Protein AF-A0A4Q1HGY8-F1 (afdb_monomer_lite)

Organism: NCBI:txid1750518

Structure (mmCIF, N/CA/C/O backbone):
data_AF-A0A4Q1HGY8-F1
#
_entry.id   AF-A0A4Q1HGY8-F1
#
loop_
_atom_site.group_PDB
_atom_site.id
_atom_site.type_symbol
_atom_site.label_atom_id
_atom_site.label_alt_id
_atom_site.label_comp_id
_atom_site.label_asym_id
_atom_site.label_entity_id
_atom_site.label_seq_id
_atom_site.pdbx_PDB_ins_code
_atom_site.Cartn_x
_atom_site.Cartn_y
_atom_site.Cartn_z
_atom_site.occupancy
_atom_site.B_iso_or_equiv
_atom_site.auth_seq_id
_atom_site.auth_comp_id
_atom_site.auth_asym_id
_atom_site.auth_atom_id
_atom_site.pdbx_PDB_model_num
ATOM 1 N N . MET A 1 1 ? -3.676 11.219 -15.640 1.00 50.31 1 MET A N 1
ATOM 2 C CA . MET A 1 1 ? -3.934 11.392 -14.196 1.00 50.31 1 MET A CA 1
ATOM 3 C C . MET A 1 1 ? -2.630 11.087 -13.490 1.00 50.31 1 MET A C 1
ATOM 5 O O . MET A 1 1 ? -2.044 10.062 -13.812 1.00 50.31 1 MET A O 1
ATOM 9 N N . ASP A 1 2 ? -2.130 11.975 -12.632 1.00 75.94 2 ASP A N 1
ATOM 10 C CA . ASP A 1 2 ? -0.921 11.672 -11.864 1.00 75.94 2 ASP A CA 1
ATOM 11 C C . ASP A 1 2 ? -1.268 10.625 -10.800 1.00 75.94 2 ASP A C 1
ATOM 13 O O . ASP A 1 2 ? -2.189 10.805 -9.999 1.00 75.94 2 ASP A O 1
ATOM 17 N N . PHE A 1 3 ? -0.554 9.503 -10.808 1.00 71.12 3 PHE A N 1
ATOM 18 C CA . PHE A 1 3 ? -0.780 8.438 -9.844 1.00 71.12 3 PHE A CA 1
ATOM 19 C C . PHE A 1 3 ? -0.491 8.897 -8.405 1.00 71.12 3 PHE A C 1
ATOM 21 O O . PHE A 1 3 ? -1.115 8.409 -7.462 1.00 71.12 3 PHE A O 1
ATOM 28 N N . ALA A 1 4 ? 0.380 9.894 -8.220 1.00 80.38 4 ALA A N 1
ATOM 29 C CA . ALA A 1 4 ? 0.604 10.503 -6.914 1.00 80.38 4 ALA A CA 1
ATOM 30 C C . ALA A 1 4 ? -0.668 11.154 -6.348 1.00 80.38 4 ALA A C 1
ATOM 32 O O . ALA A 1 4 ? -0.921 11.052 -5.147 1.00 80.38 4 ALA A O 1
ATOM 33 N N . GLU A 1 5 ? -1.510 11.771 -7.180 1.00 82.06 5 GLU A N 1
ATOM 34 C CA . GLU A 1 5 ? -2.773 12.378 -6.739 1.00 82.06 5 GLU A CA 1
ATOM 35 C C . GLU A 1 5 ? -3.770 11.313 -6.255 1.00 82.06 5 GLU A C 1
ATOM 37 O O . GLU A 1 5 ? -4.437 11.492 -5.231 1.00 82.06 5 GLU A O 1
ATOM 42 N N . VAL A 1 6 ? -3.808 10.158 -6.932 1.00 82.75 6 VAL A N 1
ATOM 43 C CA . VAL A 1 6 ? -4.588 8.992 -6.490 1.00 82.75 6 VAL A CA 1
ATOM 44 C C . VAL A 1 6 ? -4.117 8.542 -5.111 1.00 82.75 6 VAL A C 1
ATOM 46 O O . VAL A 1 6 ? -4.942 8.377 -4.214 1.00 82.75 6 VAL A O 1
ATOM 49 N N . VAL A 1 7 ? -2.804 8.397 -4.908 1.00 85.00 7 VAL A N 1
ATOM 50 C CA . VAL A 1 7 ? -2.239 7.978 -3.616 1.00 85.00 7 VAL A CA 1
ATOM 51 C C . VAL A 1 7 ? -2.565 8.979 -2.507 1.00 85.00 7 VAL A C 1
ATOM 53 O O . VAL A 1 7 ? -2.970 8.558 -1.425 1.00 85.00 7 VAL A O 1
ATOM 56 N N . HIS A 1 8 ? -2.479 10.287 -2.765 1.00 86.69 8 HIS A N 1
ATOM 57 C CA . HIS A 1 8 ? -2.882 11.307 -1.789 1.00 86.69 8 HIS A CA 1
ATOM 58 C C . HIS A 1 8 ? -4.376 11.231 -1.462 1.00 86.69 8 HIS A C 1
ATOM 60 O O . HIS A 1 8 ? -4.774 11.358 -0.303 1.00 86.69 8 HIS A O 1
ATOM 66 N N . SER A 1 9 ? -5.224 11.006 -2.468 1.00 84.69 9 SER A N 1
ATOM 67 C CA . SER A 1 9 ? -6.658 10.824 -2.250 1.00 84.69 9 SER A CA 1
ATOM 68 C C . SER A 1 9 ? -6.939 9.590 -1.395 1.00 84.69 9 SER A C 1
ATOM 70 O O . SER A 1 9 ? -7.700 9.672 -0.432 1.00 84.69 9 SER A O 1
ATOM 72 N N . VAL A 1 10 ? -6.263 8.474 -1.677 1.00 83.94 10 VAL A N 1
ATOM 73 C CA . VAL A 1 10 ? -6.351 7.253 -0.872 1.00 83.94 10 VAL A CA 1
ATOM 74 C C . VAL A 1 10 ? -5.876 7.514 0.556 1.00 83.94 10 VAL A C 1
ATOM 76 O O . VAL A 1 10 ? -6.586 7.151 1.485 1.00 83.94 10 VAL A O 1
ATOM 79 N N . ALA A 1 11 ? -4.740 8.186 0.754 1.00 86.25 11 ALA A N 1
ATOM 80 C CA . ALA A 1 11 ? -4.209 8.510 2.079 1.00 86.25 11 ALA A CA 1
ATOM 81 C C . ALA A 1 11 ? -5.184 9.335 2.932 1.00 86.25 11 ALA A C 1
ATOM 83 O O . ALA A 1 11 ? -5.304 9.080 4.127 1.00 86.25 11 ALA A O 1
ATOM 84 N N . ARG A 1 12 ? -5.929 10.271 2.327 1.00 86.62 12 ARG A N 1
ATOM 85 C CA . ARG A 1 12 ? -6.932 11.087 3.037 1.00 86.62 12 ARG A CA 1
ATOM 86 C C . ARG A 1 12 ? -8.138 10.297 3.546 1.00 86.62 12 ARG A C 1
ATOM 88 O O . ARG A 1 12 ? -8.719 10.690 4.549 1.00 86.62 12 ARG A O 1
ATOM 95 N N . HIS A 1 13 ? -8.509 9.216 2.864 1.00 84.50 13 HIS A N 1
ATOM 96 C CA . HIS A 1 13 ? -9.689 8.402 3.195 1.00 84.50 13 HIS A CA 1
ATOM 97 C C . HIS A 1 13 ? -9.310 7.036 3.787 1.00 84.50 13 HIS A C 1
ATOM 99 O O . HIS A 1 13 ? -10.172 6.198 4.063 1.00 84.50 13 HIS A O 1
ATOM 105 N N . ALA A 1 14 ? -8.009 6.776 3.940 1.00 82.06 14 ALA A N 1
ATOM 106 C CA . ALA A 1 14 ? -7.512 5.499 4.398 1.00 82.06 14 ALA A CA 1
ATOM 107 C C . ALA A 1 14 ? -7.783 5.328 5.901 1.00 82.06 14 ALA A C 1
ATOM 109 O O . ALA A 1 14 ? -7.376 6.166 6.707 1.00 82.06 14 ALA A O 1
ATOM 110 N N . PRO A 1 15 ? -8.409 4.219 6.307 1.00 81.25 15 PRO A N 1
ATOM 111 C CA . PRO A 1 15 ? -8.638 3.924 7.709 1.00 81.25 15 PRO A CA 1
ATOM 112 C C . PRO A 1 15 ? -7.326 3.610 8.437 1.00 81.25 15 PRO A C 1
ATOM 114 O O . PRO A 1 15 ? -6.316 3.208 7.846 1.00 81.25 15 PRO A O 1
ATOM 117 N N . ALA A 1 16 ? -7.350 3.753 9.762 1.00 84.31 16 ALA A N 1
ATOM 118 C CA . ALA A 1 16 ? -6.177 3.558 10.616 1.00 84.31 16 ALA A CA 1
ATOM 119 C C . ALA A 1 16 ? -5.587 2.136 10.543 1.00 84.31 16 ALA A C 1
ATOM 121 O O . ALA A 1 16 ? -4.417 1.933 10.845 1.00 84.31 16 ALA A O 1
ATOM 122 N N . ASP A 1 17 ? -6.369 1.140 10.127 1.00 82.12 17 ASP A N 1
ATOM 123 C CA . ASP A 1 17 ? -5.945 -0.255 10.015 1.00 82.12 17 ASP A CA 1
ATOM 124 C C . ASP A 1 17 ? -5.599 -0.675 8.577 1.00 82.12 17 ASP A C 1
ATOM 126 O O . ASP A 1 17 ? -5.441 -1.868 8.314 1.00 82.12 17 ASP A O 1
ATOM 130 N N . VAL A 1 18 ? -5.474 0.253 7.624 1.00 86.69 18 VAL A N 1
ATOM 131 C CA . VAL A 1 18 ? -5.283 -0.094 6.208 1.00 86.69 18 VAL A CA 1
ATOM 132 C C . VAL A 1 18 ? -4.023 -0.944 5.962 1.00 86.69 18 VAL A C 1
ATOM 134 O O . VAL A 1 18 ? -2.986 -0.795 6.608 1.00 86.69 18 VAL A O 1
ATOM 137 N N . ALA A 1 19 ? -4.112 -1.889 5.032 1.00 88.81 19 ALA A N 1
ATOM 138 C CA . ALA A 1 19 ? -2.969 -2.523 4.395 1.00 88.81 19 ALA A CA 1
ATOM 139 C C . ALA A 1 19 ? -2.999 -2.224 2.905 1.00 88.81 19 ALA A C 1
ATOM 141 O O . ALA A 1 19 ? -4.030 -2.409 2.260 1.00 88.81 19 ALA A O 1
ATOM 142 N N . ILE A 1 20 ? -1.857 -1.820 2.368 1.00 89.19 20 ILE A N 1
ATOM 143 C CA . ILE A 1 20 ? -1.669 -1.604 0.940 1.00 89.19 20 ILE A CA 1
ATOM 144 C C . ILE A 1 20 ? -0.746 -2.704 0.429 1.00 89.19 20 ILE A C 1
ATOM 146 O O . ILE A 1 20 ? 0.317 -2.942 0.992 1.00 89.19 20 ILE A O 1
ATOM 150 N N . CYS A 1 21 ? -1.181 -3.416 -0.602 1.00 88.75 21 CYS A N 1
ATOM 151 C CA . CYS A 1 21 ? -0.404 -4.420 -1.314 1.00 88.75 21 CYS A CA 1
ATOM 152 C C .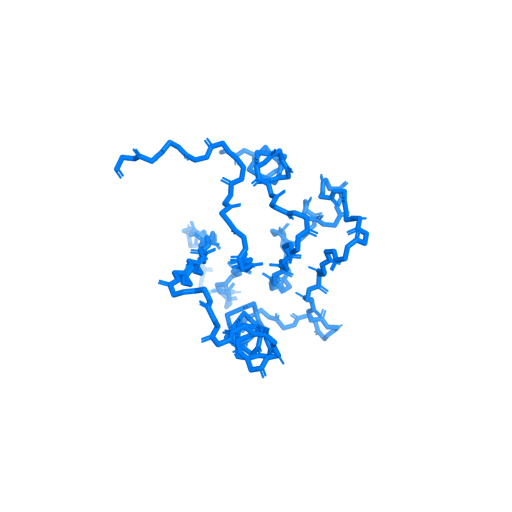 CYS A 1 21 ? -0.060 -3.853 -2.686 1.00 88.75 21 CYS A C 1
ATOM 154 O O . CYS A 1 21 ? -0.964 -3.443 -3.414 1.00 88.75 21 CYS A O 1
ATOM 156 N N . VAL A 1 22 ? 1.224 -3.812 -3.022 1.00 87.31 22 VAL A N 1
ATOM 157 C CA . VAL A 1 22 ? 1.715 -3.250 -4.283 1.00 87.31 22 VAL A CA 1
ATOM 158 C C . VAL A 1 22 ? 2.532 -4.287 -5.033 1.00 87.31 22 VAL A C 1
ATOM 160 O O . VAL A 1 22 ? 3.194 -5.126 -4.425 1.00 87.31 22 VAL A O 1
ATOM 163 N N . ASP A 1 23 ? 2.475 -4.221 -6.354 1.00 83.62 23 ASP A N 1
ATOM 164 C CA . ASP A 1 23 ? 3.410 -4.900 -7.243 1.00 83.62 23 ASP A CA 1
ATOM 165 C C . ASP A 1 23 ? 4.735 -4.148 -7.363 1.00 83.62 23 ASP A C 1
ATOM 167 O O . ASP A 1 23 ? 4.860 -3.007 -6.927 1.00 83.62 23 ASP A O 1
ATOM 171 N N . ALA A 1 24 ? 5.739 -4.776 -7.970 1.00 76.38 24 ALA A N 1
ATOM 172 C CA . ALA A 1 24 ? 6.903 -4.043 -8.442 1.00 76.38 24 ALA A CA 1
ATOM 173 C C . ALA A 1 24 ? 6.548 -3.190 -9.667 1.00 76.38 24 ALA A C 1
ATOM 175 O O . ALA A 1 24 ? 5.721 -3.586 -10.486 1.00 76.38 24 ALA A O 1
ATOM 176 N N . GLY A 1 25 ? 7.199 -2.038 -9.813 1.00 74.81 25 GLY A N 1
ATOM 177 C CA . GLY A 1 25 ? 7.032 -1.164 -10.974 1.00 74.81 25 GLY A CA 1
ATOM 178 C C . GLY A 1 25 ? 6.695 0.277 -10.607 1.00 74.81 25 GLY A C 1
ATOM 179 O O . GLY A 1 25 ? 6.668 0.662 -9.436 1.00 74.81 25 GLY A O 1
ATOM 180 N N . THR A 1 26 ? 6.443 1.081 -11.637 1.00 73.38 26 THR A N 1
ATOM 181 C CA . THR A 1 26 ? 6.296 2.540 -11.543 1.00 73.38 26 THR A CA 1
ATOM 182 C C . THR A 1 26 ? 5.182 2.972 -10.589 1.00 73.38 26 THR A C 1
ATOM 184 O O . THR A 1 26 ? 5.340 3.958 -9.874 1.00 73.38 26 THR A O 1
ATOM 187 N N . PHE A 1 27 ? 4.097 2.204 -10.480 1.00 73.50 27 PHE A N 1
ATOM 188 C CA . PHE A 1 27 ? 2.993 2.523 -9.570 1.00 73.50 27 PHE A CA 1
ATOM 189 C C . PHE A 1 27 ? 3.310 2.350 -8.086 1.00 73.50 27 PHE A C 1
ATOM 191 O O . PHE A 1 27 ? 2.653 2.959 -7.243 1.00 73.50 27 PHE A O 1
ATOM 198 N N . ALA A 1 28 ? 4.309 1.541 -7.738 1.00 78.50 28 ALA A N 1
ATOM 199 C CA . ALA A 1 28 ? 4.684 1.358 -6.342 1.00 78.50 28 ALA A CA 1
ATOM 200 C C . ALA A 1 28 ? 5.403 2.594 -5.788 1.00 78.50 28 ALA A C 1
ATOM 202 O O . ALA A 1 28 ? 5.233 2.931 -4.618 1.00 78.50 28 ALA A O 1
ATOM 203 N N . ALA A 1 29 ? 6.171 3.296 -6.631 1.00 83.75 29 ALA A N 1
ATOM 204 C CA . ALA A 1 29 ? 6.988 4.436 -6.219 1.00 83.75 29 ALA A CA 1
ATOM 205 C C . ALA A 1 29 ? 6.167 5.548 -5.534 1.00 83.75 29 ALA A C 1
ATOM 207 O O . ALA A 1 29 ? 6.504 5.908 -4.403 1.00 83.75 29 ALA A O 1
ATOM 208 N N . PRO A 1 30 ? 5.046 6.027 -6.105 1.00 83.62 30 PRO A N 1
ATOM 209 C CA . PRO A 1 30 ? 4.204 7.014 -5.436 1.00 83.62 30 PRO A CA 1
ATOM 210 C C . PRO A 1 30 ? 3.620 6.536 -4.102 1.00 83.62 30 PRO A C 1
ATOM 212 O O . PRO A 1 30 ? 3.418 7.353 -3.211 1.00 83.62 30 PRO A O 1
ATOM 215 N N . VAL A 1 31 ? 3.385 5.230 -3.919 1.00 86.19 31 VAL A N 1
ATOM 216 C CA . VAL A 1 31 ? 2.888 4.682 -2.644 1.00 86.19 31 VAL A CA 1
ATOM 217 C C . VAL A 1 31 ? 3.942 4.816 -1.545 1.00 86.19 31 VAL A C 1
ATOM 219 O O . VAL A 1 31 ? 3.611 5.268 -0.454 1.00 86.19 31 VAL A O 1
ATOM 222 N N . TYR A 1 32 ? 5.207 4.487 -1.822 1.00 84.19 32 TYR A N 1
ATOM 223 C CA . TYR A 1 32 ? 6.288 4.654 -0.838 1.00 84.19 32 TYR A CA 1
ATOM 224 C C . TYR A 1 32 ? 6.546 6.122 -0.493 1.00 84.19 32 TYR A C 1
ATOM 226 O O . TYR A 1 32 ? 6.901 6.433 0.641 1.00 84.19 32 TYR A O 1
ATOM 234 N N . LEU A 1 33 ? 6.404 7.010 -1.480 1.00 87.69 33 LEU A N 1
ATOM 235 C CA . LEU A 1 33 ? 6.768 8.419 -1.348 1.00 87.69 33 LEU A CA 1
ATOM 236 C C . LEU A 1 33 ? 5.657 9.274 -0.731 1.00 87.69 33 LEU A C 1
ATOM 238 O O . LEU A 1 33 ? 5.954 10.218 -0.004 1.00 87.69 33 LEU A O 1
ATOM 242 N N . HIS A 1 34 ? 4.393 8.969 -1.032 1.00 88.19 34 HIS A N 1
ATOM 243 C CA . HIS A 1 34 ? 3.268 9.849 -0.710 1.00 88.19 34 HIS A CA 1
ATOM 244 C C . HIS A 1 34 ? 2.260 9.254 0.269 1.00 88.19 34 HIS A C 1
ATOM 246 O O . HIS A 1 34 ? 1.399 9.990 0.747 1.00 88.19 34 HIS A O 1
ATOM 252 N N . PHE A 1 35 ? 2.336 7.958 0.592 1.00 89.00 35 PHE A N 1
ATOM 253 C CA . PHE A 1 35 ? 1.457 7.371 1.598 1.00 89.00 35 PHE A CA 1
ATOM 254 C C . PHE A 1 35 ? 2.105 7.439 2.996 1.00 89.00 35 PHE A C 1
ATOM 256 O O . PHE A 1 35 ? 3.090 6.739 3.247 1.00 89.00 35 PHE A O 1
ATOM 263 N N . PRO A 1 36 ? 1.574 8.246 3.935 1.00 89.62 36 PRO A N 1
ATOM 264 C CA . PRO A 1 36 ? 2.162 8.413 5.259 1.00 89.62 36 PRO A CA 1
ATOM 265 C C . PRO A 1 36 ? 1.764 7.249 6.175 1.00 89.62 36 PRO A C 1
ATOM 267 O O . PRO A 1 36 ? 0.834 7.357 6.971 1.00 89.62 36 PRO A O 1
ATOM 270 N N . PHE A 1 37 ? 2.458 6.116 6.056 1.00 88.31 37 PHE A N 1
ATOM 271 C CA . PHE A 1 37 ? 2.184 4.950 6.895 1.00 88.31 37 PHE A CA 1
ATOM 272 C C . PHE A 1 37 ? 2.393 5.265 8.378 1.00 88.31 37 PHE A C 1
ATOM 274 O O . PHE A 1 37 ? 3.500 5.571 8.820 1.00 88.31 37 PHE A O 1
ATOM 281 N N . VAL A 1 38 ? 1.327 5.110 9.158 1.00 89.06 38 VAL A N 1
ATOM 282 C CA . VAL A 1 38 ? 1.352 5.189 10.622 1.00 89.06 38 VAL A CA 1
ATOM 283 C C . VAL A 1 38 ? 0.948 3.848 11.219 1.00 89.06 38 VAL A C 1
ATOM 285 O O . VAL A 1 38 ? 0.141 3.122 10.645 1.00 89.06 38 V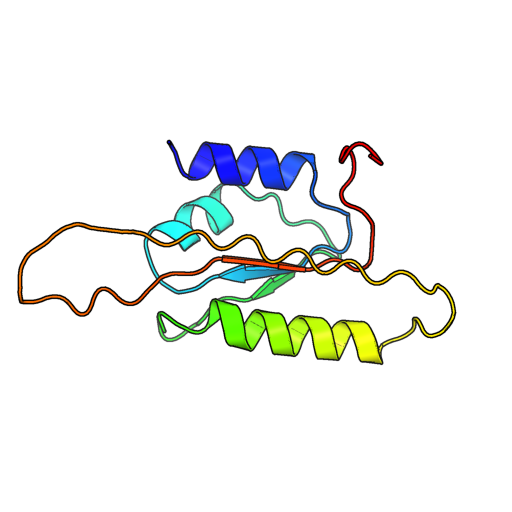AL A O 1
ATOM 288 N N . TYR A 1 39 ? 1.486 3.483 12.382 1.00 84.69 39 TYR A N 1
ATOM 289 C CA . TYR A 1 39 ? 1.029 2.275 13.075 1.00 84.69 39 TYR A CA 1
ATOM 290 C C . TYR A 1 39 ? -0.483 2.379 13.376 1.00 84.69 39 TYR A C 1
ATOM 292 O O . TYR A 1 39 ? -0.894 3.417 13.899 1.00 84.69 39 TYR A O 1
ATOM 300 N N . PRO A 1 40 ? -1.321 1.348 13.112 1.00 86.00 40 PRO A N 1
ATOM 301 C CA . PRO A 1 40 ? -1.013 -0.043 12.730 1.00 86.00 40 PRO A CA 1
ATOM 302 C C . PRO A 1 40 ? -1.075 -0.378 11.219 1.00 86.00 40 PRO A C 1
ATOM 304 O O . PRO A 1 40 ? -1.169 -1.561 10.862 1.00 86.00 40 PRO A O 1
ATOM 307 N N . GLN A 1 41 ? -1.041 0.616 10.332 1.00 89.69 41 GLN A N 1
ATOM 308 C CA . GLN A 1 41 ? -1.094 0.427 8.879 1.00 89.69 41 GLN A CA 1
ATOM 309 C C . GLN A 1 41 ? 0.102 -0.383 8.359 1.00 89.69 41 GLN A C 1
ATOM 311 O O . GLN A 1 41 ? 1.166 -0.431 8.982 1.00 89.69 41 GLN A O 1
ATOM 316 N N . ARG A 1 42 ? -0.070 -1.065 7.219 1.00 90.88 42 ARG A N 1
ATOM 317 C CA . ARG A 1 42 ? 0.966 -1.946 6.649 1.00 90.88 42 ARG A CA 1
ATOM 318 C C . ARG A 1 42 ? 1.119 -1.791 5.145 1.00 90.88 42 ARG A C 1
ATOM 320 O O . ARG A 1 42 ? 0.138 -1.604 4.434 1.00 90.88 42 ARG A O 1
ATOM 327 N N . LEU A 1 43 ? 2.343 -1.996 4.676 1.00 90.94 43 LEU A N 1
ATOM 328 C CA . LEU A 1 43 ? 2.690 -2.092 3.266 1.00 90.94 43 LEU A CA 1
ATOM 329 C C . LEU A 1 43 ? 3.218 -3.496 2.966 1.00 90.94 43 LEU A C 1
ATOM 331 O O . LEU A 1 43 ? 4.115 -3.975 3.656 1.00 90.94 43 LEU A O 1
ATOM 335 N N . MET A 1 44 ? 2.649 -4.147 1.956 1.00 89.44 44 MET A N 1
ATOM 336 C CA . MET A 1 44 ? 3.102 -5.435 1.437 1.00 89.44 44 MET A CA 1
ATOM 337 C C . MET A 1 44 ? 3.656 -5.209 0.036 1.00 89.44 44 MET A C 1
ATOM 339 O O . MET A 1 44 ? 2.905 -4.862 -0.875 1.00 89.44 44 MET A O 1
ATOM 343 N N . ALA A 1 45 ? 4.960 -5.406 -0.119 1.00 88.94 45 ALA A N 1
ATOM 344 C CA . ALA A 1 45 ? 5.676 -5.192 -1.366 1.00 88.94 45 ALA A CA 1
ATOM 345 C C . ALA A 1 45 ? 6.616 -6.372 -1.660 1.00 88.94 45 ALA A C 1
ATOM 347 O O . ALA A 1 45 ? 7.167 -6.952 -0.718 1.00 88.94 45 ALA A O 1
ATOM 348 N N . PRO A 1 46 ? 6.820 -6.728 -2.939 1.00 85.38 46 PRO 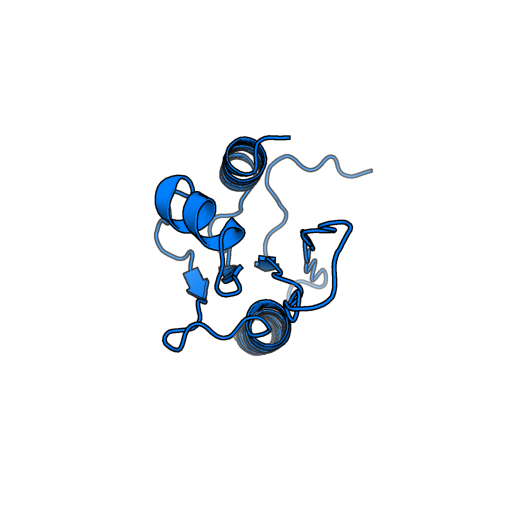A N 1
ATOM 349 C CA . PRO A 1 46 ? 7.783 -7.747 -3.331 1.00 85.38 46 PRO A CA 1
ATOM 350 C C . PRO A 1 46 ? 9.217 -7.248 -3.115 1.00 85.38 46 PRO A C 1
ATOM 352 O O . PRO A 1 46 ? 9.545 -6.109 -3.441 1.00 85.38 46 PRO A O 1
ATOM 355 N N . ILE A 1 47 ? 10.088 -8.119 -2.604 1.00 82.50 47 ILE A N 1
ATOM 356 C CA . ILE A 1 47 ? 11.532 -7.841 -2.471 1.00 82.50 47 ILE A CA 1
ATOM 357 C C . ILE A 1 47 ? 12.269 -8.160 -3.780 1.00 82.50 47 ILE A C 1
ATOM 359 O O . ILE A 1 47 ? 13.259 -7.521 -4.116 1.00 82.50 47 ILE A O 1
ATOM 363 N N . ASP A 1 48 ? 11.776 -9.146 -4.525 1.00 82.00 48 ASP A N 1
ATOM 364 C CA . ASP A 1 48 ? 12.362 -9.680 -5.759 1.00 82.00 48 ASP A CA 1
ATOM 365 C C . ASP A 1 48 ? 11.985 -8.890 -7.020 1.00 82.00 48 ASP A C 1
ATOM 367 O O . ASP A 1 48 ? 12.437 -9.215 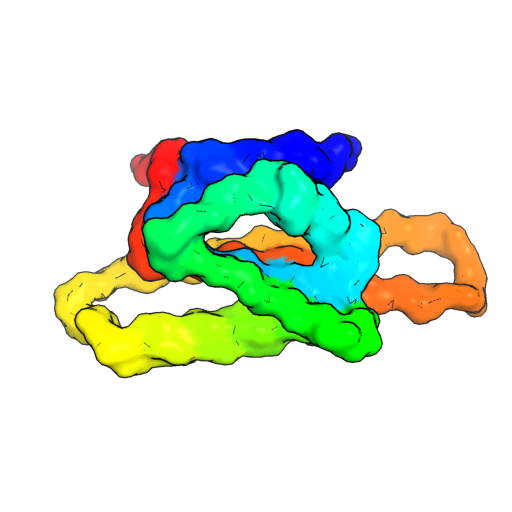-8.115 1.00 82.00 48 ASP A O 1
ATOM 371 N N . GLY A 1 49 ? 11.154 -7.855 -6.887 1.00 76.62 49 GLY A N 1
ATOM 372 C CA . GLY A 1 49 ? 10.657 -7.105 -8.033 1.00 76.62 49 GLY A CA 1
ATOM 373 C C . GLY A 1 49 ? 9.568 -7.839 -8.827 1.00 76.62 49 GLY A C 1
ATOM 374 O O . GLY A 1 49 ? 9.359 -7.518 -9.997 1.00 76.62 49 GLY A O 1
ATOM 375 N N . ALA A 1 50 ? 8.861 -8.808 -8.232 1.00 77.75 50 ALA A N 1
ATOM 376 C CA . ALA A 1 50 ? 7.779 -9.515 -8.911 1.00 77.75 50 ALA A CA 1
ATOM 377 C C . ALA A 1 50 ? 6.591 -8.596 -9.255 1.00 77.75 50 ALA A C 1
ATOM 379 O O . ALA A 1 50 ? 5.957 -7.984 -8.391 1.00 77.75 50 ALA A O 1
ATOM 380 N N . MET A 1 51 ? 6.241 -8.552 -10.540 1.00 77.06 51 MET A N 1
ATOM 381 C CA . MET A 1 51 ? 5.044 -7.881 -11.044 1.00 77.06 51 MET A CA 1
ATOM 382 C C . MET A 1 51 ? 3.898 -8.904 -11.128 1.00 77.06 51 MET A C 1
ATOM 384 O O . MET A 1 51 ? 3.838 -9.693 -12.072 1.00 77.06 51 MET A O 1
ATOM 388 N N . GLY A 1 52 ? 3.036 -8.942 -10.112 1.00 78.25 52 GLY A N 1
ATOM 389 C CA . GLY A 1 52 ? 1.981 -9.945 -9.906 1.00 78.25 52 GLY A CA 1
ATOM 390 C C . GLY A 1 52 ? 1.824 -10.403 -8.444 1.00 78.25 52 GLY A C 1
ATOM 391 O O . GLY A 1 52 ? 0.968 -11.234 -8.146 1.00 78.25 52 GLY A O 1
ATOM 392 N N . TYR A 1 53 ? 2.633 -9.866 -7.531 1.00 83.56 53 TYR A N 1
ATOM 393 C CA . TYR A 1 53 ? 2.570 -10.033 -6.082 1.00 83.56 53 TYR A CA 1
ATOM 394 C C . TYR A 1 53 ? 1.336 -9.381 -5.424 1.00 83.56 53 TYR A C 1
ATOM 396 O O . TYR A 1 53 ? 0.781 -9.928 -4.472 1.00 83.56 53 TYR A O 1
ATOM 404 N N . GLY A 1 54 ? 0.870 -8.234 -5.918 1.00 81.94 54 GLY A N 1
ATOM 405 C CA . GLY A 1 54 ? -0.102 -7.364 -5.257 1.00 81.94 54 GLY A CA 1
ATOM 406 C C . GLY A 1 54 ? -1.442 -8.047 -4.987 1.00 81.94 54 GLY A C 1
ATOM 407 O O . GLY A 1 54 ? -1.955 -7.986 -3.870 1.00 81.94 54 GLY A O 1
ATOM 408 N N . VAL A 1 55 ? -1.983 -8.769 -5.972 1.00 81.81 55 VAL A N 1
ATOM 409 C CA . VAL A 1 55 ? -3.254 -9.506 -5.841 1.00 81.81 55 VAL A CA 1
ATOM 410 C C . VAL A 1 55 ? -3.157 -10.702 -4.878 1.00 81.81 55 VAL A C 1
ATOM 412 O O . VAL A 1 55 ? -3.969 -10.767 -3.950 1.00 81.81 55 VAL A O 1
ATOM 415 N N . PRO A 1 56 ? -2.210 -11.653 -5.020 1.00 82.62 56 PRO A N 1
ATOM 416 C CA . PRO A 1 56 ? -2.084 -12.751 -4.062 1.00 82.62 56 PRO A CA 1
ATOM 417 C C . PRO A 1 56 ? -1.732 -12.258 -2.651 1.00 82.62 56 PRO A C 1
ATOM 419 O O . PRO A 1 56 ? -2.280 -12.778 -1.675 1.00 82.62 56 PRO A O 1
ATOM 422 N N . ALA A 1 57 ? -0.909 -11.212 -2.518 1.00 84.94 57 ALA A N 1
ATOM 423 C CA . ALA A 1 57 ? -0.626 -10.580 -1.230 1.00 84.94 57 ALA A CA 1
ATOM 424 C C . ALA A 1 57 ? -1.881 -9.963 -0.605 1.00 84.94 57 ALA A C 1
ATOM 426 O O . ALA A 1 57 ? -2.095 -10.081 0.606 1.00 84.94 57 ALA A O 1
ATOM 427 N N . ALA A 1 58 ? -2.752 -9.370 -1.423 1.00 83.31 58 ALA A N 1
ATOM 428 C CA . ALA A 1 58 ? -4.019 -8.837 -0.962 1.00 83.31 58 ALA A CA 1
ATOM 429 C C . ALA A 1 58 ? -4.950 -9.943 -0.442 1.00 83.31 58 ALA A C 1
ATOM 431 O O . ALA A 1 58 ? -5.487 -9.843 0.663 1.00 83.31 58 ALA A O 1
ATOM 432 N N . VAL A 1 59 ? -5.097 -11.043 -1.182 1.00 83.12 59 VAL A N 1
ATOM 433 C CA . VAL A 1 59 ? -5.897 -12.195 -0.730 1.00 83.12 59 VAL A CA 1
ATOM 434 C C . VAL A 1 59 ? -5.346 -12.758 0.584 1.00 83.12 59 VAL A C 1
ATOM 436 O O . VAL A 1 59 ? -6.096 -12.924 1.547 1.00 83.12 59 VAL A O 1
ATOM 439 N N . ALA A 1 60 ? -4.032 -12.980 0.673 1.00 85.56 60 ALA A N 1
ATOM 440 C CA . ALA A 1 60 ? -3.390 -13.477 1.889 1.00 85.56 60 ALA A CA 1
ATOM 441 C C . ALA A 1 60 ? -3.575 -12.523 3.083 1.00 85.56 60 ALA A C 1
ATOM 443 O O . ALA A 1 60 ? -3.863 -12.957 4.202 1.00 85.56 60 ALA A O 1
ATOM 444 N N . THR A 1 61 ? -3.464 -11.214 2.848 1.00 85.75 61 THR A N 1
ATOM 445 C CA . THR A 1 61 ? -3.658 -10.184 3.875 1.00 85.75 61 THR A CA 1
ATOM 446 C C . THR A 1 61 ? -5.102 -10.155 4.370 1.00 85.75 61 THR A C 1
ATOM 448 O O . THR A 1 61 ? -5.328 -10.099 5.581 1.00 85.75 61 THR A O 1
ATOM 451 N N . ALA A 1 62 ? -6.078 -10.263 3.466 1.00 80.50 62 ALA A N 1
ATOM 452 C CA . ALA A 1 62 ? -7.492 -10.334 3.817 1.00 80.50 62 ALA A CA 1
ATOM 453 C C . ALA A 1 62 ? -7.816 -11.593 4.633 1.00 80.50 62 ALA A C 1
ATOM 455 O O . ALA A 1 62 ? -8.482 -11.497 5.663 1.00 80.50 62 ALA A O 1
ATOM 456 N N . LEU A 1 63 ? -7.277 -12.757 4.254 1.00 82.56 63 LEU A N 1
ATOM 457 C CA . LEU A 1 63 ? -7.430 -13.998 5.023 1.00 82.56 63 LEU A CA 1
ATOM 458 C C . LEU A 1 63 ? -6.811 -13.883 6.421 1.00 82.56 63 LEU A C 1
ATOM 460 O O . LEU A 1 63 ? -7.438 -14.242 7.419 1.00 82.56 63 LEU A O 1
ATOM 464 N N . ARG A 1 64 ? -5.598 -13.327 6.526 1.00 82.50 64 ARG A N 1
ATOM 465 C CA . ARG A 1 64 ? -4.912 -13.161 7.815 1.00 82.50 64 ARG A CA 1
ATOM 466 C C . ARG A 1 64 ? -5.642 -12.190 8.742 1.00 82.50 64 ARG A C 1
ATOM 468 O O . ARG A 1 64 ? -5.684 -12.421 9.949 1.00 82.50 64 ARG A O 1
ATOM 475 N N . ARG A 1 65 ? -6.225 -11.122 8.196 1.00 74.31 65 ARG A N 1
ATOM 476 C CA . ARG A 1 65 ? -7.021 -10.147 8.959 1.00 74.31 65 ARG A CA 1
ATOM 477 C C . ARG A 1 65 ? -8.418 -10.670 9.298 1.00 74.31 65 ARG A C 1
ATOM 479 O O . ARG A 1 65 ? -8.899 -10.418 10.398 1.00 74.31 65 ARG A O 1
ATOM 486 N N . GLY A 1 66 ? -9.022 -11.463 8.416 1.00 61.97 66 GLY A N 1
ATOM 487 C CA . GLY A 1 66 ? -10.330 -12.095 8.612 1.00 61.97 66 GLY A CA 1
ATOM 488 C C . GLY A 1 66 ? -10.336 -13.268 9.602 1.00 61.97 66 GLY A C 1
ATOM 489 O O . GLY A 1 66 ? -11.380 -13.555 10.189 1.00 61.97 66 GLY A O 1
ATOM 490 N N . ASN A 1 67 ? -9.185 -13.911 9.826 1.00 56.12 67 ASN A N 1
ATOM 491 C CA . ASN A 1 67 ? -9.022 -15.000 10.798 1.00 56.12 67 ASN A CA 1
ATOM 492 C C . ASN A 1 67 ? -8.658 -14.511 12.213 1.00 56.12 67 ASN A C 1
ATOM 494 O O . ASN A 1 67 ? -8.670 -15.304 13.149 1.00 56.12 67 ASN A O 1
ATOM 498 N N . GLY A 1 68 ? -8.324 -13.224 12.365 1.00 49.78 68 GLY A N 1
ATOM 499 C CA . GLY A 1 68 ? -7.717 -12.656 13.566 1.00 49.78 68 GLY A CA 1
ATOM 500 C C . GLY A 1 68 ? -8.639 -12.565 14.778 1.00 49.78 68 GLY A C 1
ATOM 501 O O . GLY A 1 68 ? -8.422 -13.288 15.740 1.00 49.78 68 GLY A O 1
ATOM 502 N N . ARG A 1 69 ? -9.599 -11.634 14.815 1.00 48.75 69 ARG A N 1
ATOM 503 C CA . ARG A 1 69 ? -10.339 -11.301 16.056 1.00 48.75 69 ARG A CA 1
ATOM 504 C C . ARG A 1 69 ? -11.711 -10.654 15.827 1.00 48.75 69 ARG A C 1
ATOM 506 O O . ARG A 1 69 ? -12.190 -9.944 16.698 1.00 48.75 69 ARG A O 1
ATOM 513 N N . ASP A 1 70 ? -12.360 -10.890 14.688 1.00 49.91 70 ASP A N 1
ATOM 514 C CA . ASP A 1 70 ? -13.664 -10.273 14.412 1.00 49.91 70 ASP A CA 1
ATOM 515 C C . ASP A 1 70 ? -14.662 -11.269 13.804 1.00 49.91 70 ASP A C 1
ATOM 517 O O . ASP A 1 70 ? -14.857 -11.377 12.590 1.00 49.91 70 ASP A O 1
ATOM 521 N N . ARG A 1 71 ? -15.250 -12.076 14.692 1.00 47.50 71 ARG A N 1
ATOM 522 C CA . ARG A 1 71 ? -16.450 -12.882 14.418 1.00 47.50 71 ARG A CA 1
ATOM 523 C C . ARG A 1 71 ? -17.732 -12.181 14.888 1.00 47.50 71 ARG A C 1
ATOM 525 O O . ARG A 1 71 ? -18.791 -12.788 14.799 1.00 47.50 71 ARG A O 1
ATOM 532 N N . LEU A 1 72 ? -17.645 -10.952 15.410 1.00 47.94 72 LEU A N 1
ATOM 533 C CA . LEU A 1 72 ? -18.756 -10.317 16.127 1.00 47.94 72 LEU A CA 1
ATOM 534 C C . LEU A 1 72 ? -19.395 -9.146 15.365 1.00 47.94 72 LEU A C 1
ATOM 536 O O . LEU A 1 72 ? -20.577 -8.902 15.580 1.00 47.94 72 LEU A O 1
ATOM 540 N N . HIS A 1 73 ? -18.707 -8.487 14.423 1.00 49.34 73 HIS A N 1
ATOM 541 C CA . HIS A 1 73 ? -19.298 -7.385 13.649 1.00 49.34 73 HIS A CA 1
ATOM 542 C C . HIS A 1 73 ? -19.441 -7.730 12.156 1.00 49.34 73 HIS A C 1
ATOM 544 O O . HIS A 1 73 ? -18.518 -7.663 11.348 1.00 49.34 73 HIS A O 1
ATOM 550 N N . GLY A 1 74 ? -20.652 -8.142 11.781 1.00 42.78 74 GLY A N 1
ATOM 551 C CA . GLY A 1 74 ? -21.011 -8.685 10.469 1.00 42.78 74 GLY A CA 1
ATOM 552 C C . GLY A 1 74 ? -21.084 -7.695 9.298 1.00 42.78 74 GLY A C 1
ATOM 553 O O . GLY A 1 74 ? -22.106 -7.652 8.617 1.00 42.78 74 GLY A O 1
ATOM 554 N N . ARG A 1 75 ? -20.020 -6.946 8.975 1.00 52.34 75 ARG A N 1
ATOM 555 C CA . ARG A 1 75 ? -19.936 -6.257 7.668 1.00 52.34 75 ARG A CA 1
ATOM 556 C C . ARG A 1 75 ? -18.493 -6.045 7.201 1.00 52.34 75 ARG A C 1
ATOM 558 O O . ARG A 1 75 ? -17.914 -4.978 7.346 1.00 52.34 75 ARG A O 1
ATOM 565 N N . ARG A 1 76 ? -17.925 -7.086 6.589 1.00 52.31 76 ARG A N 1
ATOM 566 C CA . ARG A 1 76 ? -16.590 -7.063 5.971 1.00 52.31 76 ARG A CA 1
ATOM 567 C C . ARG A 1 76 ? -16.652 -6.307 4.641 1.00 52.31 76 ARG A C 1
ATOM 569 O O . ARG A 1 76 ? -17.301 -6.785 3.714 1.00 52.31 76 ARG A O 1
ATOM 576 N N . ARG A 1 77 ? -15.993 -5.151 4.523 1.00 54.03 77 ARG A N 1
ATOM 577 C CA . ARG A 1 77 ? -15.854 -4.428 3.245 1.00 54.03 77 ARG A CA 1
ATOM 578 C C . ARG A 1 77 ? -14.390 -4.415 2.810 1.00 54.03 77 ARG A C 1
ATOM 580 O O . ARG A 1 77 ? -13.615 -3.571 3.232 1.00 54.03 77 ARG A O 1
ATOM 587 N N . GLN A 1 78 ? -14.022 -5.367 1.957 1.00 54.03 78 GLN A N 1
ATOM 588 C CA . GLN A 1 78 ? -12.719 -5.400 1.292 1.00 54.03 78 GLN A CA 1
ATOM 589 C C . GLN A 1 78 ? -12.805 -4.576 -0.000 1.00 54.03 78 GLN A C 1
ATOM 591 O O . GLN A 1 78 ? -13.576 -4.931 -0.889 1.00 54.03 78 GLN A O 1
ATOM 596 N N . LEU A 1 79 ? -12.035 -3.490 -0.115 1.00 54.09 79 LEU A N 1
ATOM 597 C CA . LEU A 1 79 ? -11.999 -2.657 -1.322 1.00 54.09 79 LEU A CA 1
ATOM 598 C C . LEU A 1 79 ? -10.674 -2.821 -2.074 1.00 54.09 79 LEU A C 1
ATOM 600 O O . LEU A 1 79 ? -9.708 -2.114 -1.809 1.00 54.09 79 LEU A O 1
ATOM 604 N N . ALA A 1 80 ? -10.640 -3.701 -3.072 1.00 51.50 80 ALA A N 1
ATOM 605 C CA . ALA A 1 80 ? -9.497 -3.797 -3.974 1.00 51.50 80 ALA A CA 1
ATOM 606 C C . ALA A 1 80 ? -9.588 -2.724 -5.075 1.00 51.50 80 ALA A C 1
ATOM 608 O O . ALA A 1 80 ? -10.383 -2.851 -6.004 1.00 51.50 80 ALA A O 1
ATOM 609 N N . VAL A 1 81 ? -8.765 -1.676 -4.986 1.00 50.47 81 VAL A N 1
ATOM 610 C CA . VAL A 1 81 ? -8.589 -0.700 -6.074 1.00 50.47 81 VAL A CA 1
ATOM 611 C C . VAL A 1 81 ? -7.538 -1.234 -7.038 1.00 50.47 81 VAL A C 1
ATOM 613 O O . VAL A 1 81 ? -6.358 -1.178 -6.721 1.00 50.47 81 VAL A O 1
ATOM 616 N N . ARG A 1 82 ? -7.953 -1.749 -8.200 1.00 52.66 82 ARG A N 1
ATOM 617 C CA . ARG A 1 82 ? -7.029 -2.149 -9.271 1.00 52.66 82 ARG A CA 1
ATOM 618 C C . ARG A 1 82 ? -6.692 -0.933 -10.128 1.00 52.66 82 ARG A C 1
ATOM 620 O O . ARG A 1 82 ? -7.569 -0.402 -10.798 1.00 52.66 82 ARG A O 1
ATOM 627 N N . ALA A 1 83 ? -5.433 -0.522 -10.112 1.00 50.97 83 ALA A N 1
ATOM 628 C CA . ALA A 1 83 ? -4.851 0.308 -11.158 1.00 50.97 83 ALA A CA 1
ATOM 629 C C . ALA A 1 83 ? -3.953 -0.605 -11.992 1.00 50.97 83 ALA A C 1
ATOM 631 O O . ALA A 1 83 ? -3.166 -1.333 -11.395 1.00 50.97 83 ALA A O 1
ATOM 632 N N . ALA A 1 84 ? -4.121 -0.602 -13.312 1.00 51.38 84 ALA A N 1
ATOM 633 C CA . ALA A 1 84 ? -3.264 -1.291 -14.268 1.00 51.38 84 ALA A CA 1
ATOM 634 C C . ALA A 1 84 ? -2.803 -0.262 -15.308 1.00 51.38 84 ALA A C 1
ATOM 636 O O . ALA A 1 84 ? -3.602 0.578 -15.721 1.00 51.38 84 ALA A O 1
ATOM 637 N N . ASP A 1 85 ? -1.527 -0.308 -15.694 1.00 50.16 85 ASP A N 1
ATOM 638 C CA . ASP A 1 85 ? -1.031 0.433 -16.858 1.00 50.16 85 ASP A CA 1
ATOM 639 C C . ASP A 1 85 ? -1.489 -0.329 -18.105 1.00 50.16 85 ASP A C 1
ATOM 641 O O . ASP A 1 85 ? -1.018 -1.442 -18.358 1.00 50.16 85 ASP A O 1
ATOM 645 N N . ASP A 1 86 ? -2.397 0.267 -18.871 1.00 49.28 86 ASP A N 1
ATOM 646 C CA . ASP A 1 86 ? -2.671 -0.128 -20.251 1.00 49.28 86 ASP A CA 1
ATOM 647 C C . ASP A 1 86 ? -1.733 0.684 -21.160 1.00 49.28 86 ASP A C 1
ATOM 649 O O . ASP A 1 86 ? -2.119 1.702 -21.728 1.00 49.28 86 ASP A O 1
ATOM 653 N N . ASP A 1 87 ? -0.463 0.277 -21.238 1.00 48.88 87 ASP A N 1
ATOM 654 C CA . ASP A 1 87 ? 0.488 0.860 -22.192 1.00 48.88 87 ASP A CA 1
ATOM 655 C C . ASP A 1 87 ? 0.290 0.193 -23.567 1.00 48.88 87 ASP A C 1
ATOM 657 O O . ASP A 1 87 ? 0.540 -1.004 -23.754 1.00 48.88 87 ASP A O 1
ATOM 661 N N . GLU A 1 88 ? -0.235 0.952 -24.527 1.00 49.22 88 GLU A N 1
ATOM 662 C CA . GLU A 1 88 ? -0.581 0.498 -25.875 1.00 49.22 88 GLU A CA 1
ATOM 663 C C . GLU A 1 88 ? 0.681 0.468 -26.791 1.00 49.22 88 GLU A C 1
ATOM 665 O O . GLU A 1 88 ? 0.976 1.448 -27.468 1.00 49.22 88 GLU A O 1
ATOM 670 N N . ASN A 1 89 ? 1.370 -0.701 -26.866 1.00 48.53 89 ASN A N 1
ATOM 671 C CA . ASN A 1 89 ? 2.247 -1.232 -27.971 1.00 48.53 89 ASN A CA 1
ATOM 672 C C . ASN A 1 89 ? 3.758 -0.777 -28.059 1.00 48.53 89 ASN A C 1
ATOM 674 O O . ASN A 1 89 ? 4.019 0.357 -27.672 1.00 48.53 89 ASN A O 1
ATOM 678 N N . PRO A 1 90 ? 4.786 -1.526 -28.619 1.00 50.19 90 PRO A N 1
ATOM 679 C CA . PRO A 1 90 ? 4.853 -2.832 -29.331 1.00 50.19 90 PRO A CA 1
ATOM 680 C C . PRO A 1 90 ? 5.961 -3.851 -28.851 1.00 50.19 90 PRO A C 1
ATOM 682 O O . PRO A 1 90 ? 6.476 -3.754 -27.737 1.00 50.19 90 PRO A O 1
ATOM 685 N N . PRO A 1 91 ? 6.324 -4.897 -29.641 1.00 47.22 91 PRO A N 1
ATOM 686 C CA . PRO A 1 91 ? 6.185 -6.332 -29.359 1.00 47.22 91 PRO A CA 1
ATOM 687 C C . PRO A 1 91 ? 7.336 -6.974 -28.546 1.00 47.22 91 PRO A C 1
ATOM 689 O O . PRO A 1 91 ? 7.680 -8.134 -28.769 1.00 47.22 91 PRO A O 1
ATOM 692 N N . HIS A 1 92 ? 7.979 -6.253 -27.625 1.00 43.34 92 HIS A N 1
ATOM 693 C CA . HIS A 1 92 ? 9.119 -6.784 -26.856 1.00 43.34 92 HIS A CA 1
ATOM 694 C C . HIS A 1 92 ? 9.132 -6.297 -25.4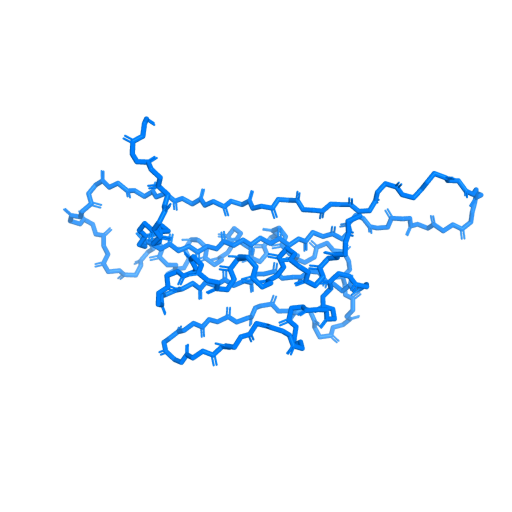05 1.00 43.34 92 HIS A C 1
ATOM 696 O O . HIS A 1 92 ? 10.167 -5.903 -24.874 1.00 43.34 92 HIS A O 1
ATOM 702 N N . ARG A 1 93 ? 7.988 -6.296 -24.728 1.00 41.59 93 ARG A N 1
A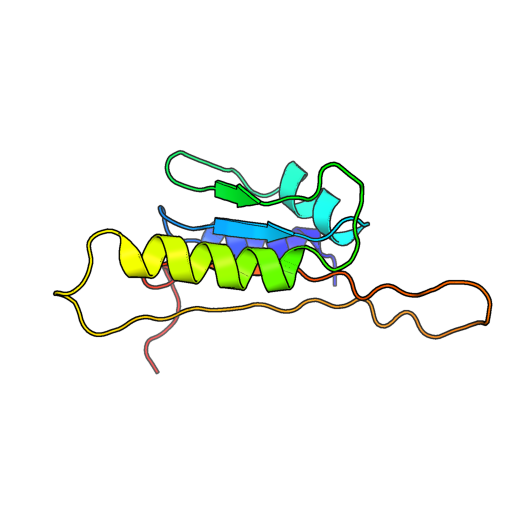TOM 703 C CA . ARG A 1 93 ? 7.966 -6.131 -23.275 1.00 41.59 93 ARG A CA 1
ATOM 704 C C . ARG A 1 93 ? 6.768 -6.869 -22.727 1.00 41.59 93 ARG A C 1
ATOM 706 O O . ARG A 1 93 ? 5.639 -6.595 -23.108 1.00 41.59 93 ARG A O 1
ATOM 713 N N . LEU A 1 94 ? 7.032 -7.836 -21.858 1.00 39.34 94 LEU A N 1
ATOM 714 C CA . LEU A 1 94 ? 6.012 -8.471 -21.042 1.00 39.34 94 LEU A CA 1
ATOM 715 C C . LEU A 1 94 ? 5.433 -7.354 -20.156 1.00 39.34 94 LEU A C 1
ATOM 717 O O . LEU A 1 94 ? 6.044 -7.004 -19.148 1.00 39.34 94 LEU A O 1
ATOM 721 N N . THR A 1 95 ? 4.338 -6.710 -20.576 1.00 41.94 95 THR A N 1
ATOM 722 C CA . THR A 1 95 ? 3.643 -5.691 -19.777 1.00 41.94 95 THR A CA 1
ATOM 723 C C . THR A 1 95 ? 2.958 -6.421 -18.634 1.00 41.94 95 THR A C 1
ATOM 725 O O . THR A 1 95 ? 1.804 -6.847 -18.678 1.00 41.94 95 THR A O 1
ATOM 728 N N . SER A 1 96 ? 3.754 -6.706 -17.615 1.00 45.88 96 SER A N 1
ATOM 729 C CA . SER A 1 96 ? 3.269 -7.368 -16.429 1.00 45.88 96 SER A CA 1
ATOM 730 C C . SER A 1 96 ? 2.335 -6.380 -15.741 1.00 45.88 96 SER A C 1
ATOM 732 O O . SER A 1 96 ? 2.721 -5.258 -15.421 1.00 45.88 96 SER A O 1
ATOM 734 N N . LYS A 1 97 ? 1.069 -6.763 -15.609 1.00 54.09 97 LYS A N 1
ATOM 735 C CA . LYS A 1 97 ? 0.004 -5.925 -15.056 1.00 54.09 97 LYS A CA 1
ATOM 736 C C . LYS A 1 97 ? 0.359 -5.581 -13.612 1.00 54.09 97 LYS A C 1
ATOM 738 O O . LYS A 1 97 ? 0.168 -6.409 -12.726 1.00 54.09 97 LYS A O 1
ATOM 743 N N . THR A 1 98 ? 0.911 -4.396 -13.388 1.00 58.22 98 THR A N 1
ATOM 744 C CA . THR A 1 98 ? 1.175 -3.873 -12.046 1.00 58.22 98 THR A CA 1
ATOM 745 C C . THR A 1 98 ? -0.167 -3.582 -11.389 1.00 58.22 98 THR A C 1
ATOM 747 O O . THR A 1 98 ? -0.987 -2.905 -11.991 1.00 58.22 98 THR A O 1
ATOM 750 N N . ASN A 1 99 ? -0.405 -4.098 -10.188 1.00 65.12 99 ASN A N 1
ATOM 751 C CA . ASN A 1 99 ? -1.613 -3.893 -9.405 1.00 65.12 99 ASN A CA 1
ATOM 752 C C . ASN A 1 99 ? -1.277 -3.272 -8.054 1.00 65.12 99 ASN A C 1
ATOM 754 O O . ASN A 1 99 ? -0.262 -3.569 -7.419 1.00 65.12 99 ASN A O 1
ATOM 758 N N . ILE A 1 100 ? -2.218 -2.475 -7.567 1.00 68.44 100 ILE A N 1
ATOM 759 C CA . ILE A 1 100 ? -2.283 -2.055 -6.171 1.00 68.44 100 ILE A CA 1
ATOM 760 C C . ILE A 1 100 ? -3.561 -2.645 -5.582 1.00 68.44 100 ILE A C 1
ATOM 762 O O . ILE A 1 100 ? -4.485 -3.027 -6.296 1.00 68.44 100 ILE A O 1
ATOM 766 N N . SER A 1 101 ? -3.588 -2.879 -4.280 1.00 77.00 101 SER A N 1
ATOM 767 C CA . SER A 1 101 ? -4.756 -3.410 -3.587 1.00 77.00 101 SER A CA 1
ATOM 768 C C . SER A 1 101 ? -4.784 -2.879 -2.168 1.00 77.00 101 SER A C 1
ATOM 770 O O . SER A 1 101 ? -3.769 -2.876 -1.478 1.00 77.00 101 SER A O 1
ATOM 772 N N . ILE A 1 102 ? -5.953 -2.422 -1.733 1.00 77.12 102 ILE A N 1
ATOM 773 C CA . ILE A 1 102 ? -6.149 -1.779 -0.437 1.00 77.12 102 ILE A CA 1
ATOM 774 C C . ILE A 1 102 ? -7.055 -2.684 0.397 1.00 77.12 102 ILE A C 1
ATOM 776 O O . ILE A 1 102 ? -8.011 -3.274 -0.097 1.00 77.12 102 ILE A O 1
ATOM 780 N N . ILE A 1 103 ? -6.723 -2.882 1.666 1.00 76.50 103 ILE A N 1
ATOM 781 C CA . ILE A 1 103 ? -7.464 -3.777 2.554 1.00 76.50 103 ILE A CA 1
ATOM 782 C C . ILE A 1 103 ? -7.652 -3.087 3.885 1.00 76.50 103 ILE A C 1
ATOM 784 O O . ILE A 1 103 ? -6.688 -2.659 4.508 1.00 76.50 103 ILE A O 1
ATOM 788 N N . SER A 1 104 ? -8.882 -3.053 4.369 1.00 72.12 104 SER A N 1
ATOM 789 C CA . SER A 1 104 ? -9.208 -2.591 5.710 1.00 72.12 104 SER A CA 1
ATOM 790 C C . SER A 1 104 ? -10.392 -3.384 6.248 1.00 72.12 104 SER A C 1
ATOM 792 O O . SER A 1 104 ? -11.194 -3.906 5.469 1.00 72.12 104 SER A O 1
ATOM 794 N N . ASN A 1 105 ? -10.462 -3.516 7.572 1.00 65.81 105 ASN A N 1
ATOM 795 C CA . ASN A 1 105 ? -11.645 -4.027 8.250 1.00 65.81 105 ASN A CA 1
ATOM 796 C C . ASN A 1 105 ? -12.611 -2.893 8.633 1.00 65.81 105 ASN A C 1
ATOM 798 O O . ASN A 1 105 ? -13.797 -3.153 8.831 1.00 65.81 105 ASN A O 1
ATOM 802 N N . SER A 1 106 ? -12.117 -1.659 8.719 1.00 65.88 106 SER A N 1
ATOM 803 C CA . SER A 1 106 ? -12.902 -0.458 8.985 1.00 65.88 106 SER A CA 1
ATOM 804 C C . SER A 1 106 ? -13.483 0.136 7.693 1.00 65.88 106 SER A C 1
ATOM 806 O O . SER A 1 106 ? -12.935 -0.062 6.603 1.00 65.88 106 SER A O 1
ATOM 808 N N . PRO A 1 107 ? -14.599 0.882 7.772 1.00 60.50 107 PRO A N 1
ATOM 809 C CA . PRO A 1 107 ? -15.060 1.685 6.647 1.00 60.50 107 PRO A CA 1
ATOM 810 C C . PRO A 1 107 ? -13.968 2.675 6.222 1.00 60.50 107 PRO A C 1
ATOM 812 O O . PRO A 1 107 ? -13.200 3.147 7.058 1.00 60.50 107 PRO A O 1
ATOM 815 N N . LEU A 1 108 ? -13.914 3.012 4.932 1.00 59.19 108 LEU A N 1
ATOM 816 C CA . LEU A 1 108 ? -13.136 4.171 4.502 1.00 59.19 108 LEU A CA 1
ATOM 817 C C . LEU A 1 108 ? -13.774 5.425 5.102 1.00 59.19 108 LEU A C 1
ATOM 819 O O . LEU A 1 108 ? -14.968 5.666 4.899 1.00 59.19 108 LEU A O 1
ATOM 823 N N . GLU A 1 109 ? -12.984 6.212 5.821 1.00 56.88 109 GLU A N 1
ATOM 824 C CA . GLU A 1 109 ? -13.415 7.508 6.334 1.00 56.88 109 GLU A CA 1
ATOM 825 C C . GLU A 1 109 ? -13.793 8.393 5.134 1.00 56.88 109 GLU A C 1
ATOM 827 O O . GLU A 1 109 ? -12.991 8.584 4.223 1.00 56.88 109 GLU A O 1
ATOM 832 N N . GLY A 1 110 ? -15.037 8.885 5.084 1.00 53.50 110 GLY A N 1
ATOM 833 C CA . GLY A 1 110 ? -15.514 9.795 4.031 1.00 53.50 110 GLY A CA 1
ATOM 834 C C . GLY A 1 110 ? -16.174 9.164 2.793 1.00 53.50 110 GLY A C 1
ATOM 835 O O . GLY A 1 110 ? -16.510 9.892 1.862 1.00 53.50 110 GLY A O 1
ATOM 836 N N . CYS A 1 111 ? -16.424 7.849 2.755 1.00 40.41 111 CYS A N 1
ATOM 837 C CA . CYS A 1 111 ? -17.264 7.257 1.704 1.00 40.41 111 CYS A CA 1
ATOM 838 C C . CYS A 1 111 ? -18.758 7.475 2.041 1.00 40.41 111 CYS A C 1
ATOM 840 O O . CYS A 1 111 ? -19.200 6.976 3.081 1.00 40.41 111 CYS A O 1
ATOM 842 N N . PRO A 1 112 ? -19.554 8.206 1.228 1.00 37.62 112 PRO A N 1
ATOM 843 C CA . PRO A 1 112 ? -20.971 8.399 1.516 1.00 37.62 112 PRO A CA 1
ATOM 844 C C . PRO A 1 112 ? -21.677 7.042 1.507 1.00 37.62 112 PRO A C 1
ATOM 846 O O . PRO A 1 112 ? -21.564 6.264 0.561 1.00 37.62 112 PRO A O 1
ATOM 849 N N . SER A 1 113 ? -22.399 6.748 2.584 1.00 38.94 113 SER A N 1
ATOM 850 C CA . SER A 1 113 ? -23.301 5.605 2.666 1.00 38.94 113 SER A CA 1
ATOM 851 C C . SER A 1 113 ? -24.513 5.855 1.762 1.00 38.94 113 SER A C 1
ATOM 853 O O . SER A 1 113 ? -25.530 6.368 2.227 1.00 38.94 113 SER A O 1
ATOM 855 N N . GLY A 1 114 ? -24.368 5.551 0.474 1.00 34.06 114 GLY A N 1
ATOM 856 C CA . GLY A 1 114 ? -25.459 5.399 -0.491 1.00 34.06 114 GLY A CA 1
ATOM 857 C C . GLY A 1 114 ? -25.635 3.934 -0.840 1.00 34.06 114 GLY A C 1
ATOM 858 O O . GLY A 1 114 ? -24.609 3.304 -1.183 1.00 34.06 114 GLY A O 1
#

Secondary structure (DSSP, 8-state):
--HHHHHHHHHHH--TT-EEEE-SSTTHHHHHHH----TT-EEE--SS--TT-HHHHHHHHHHHHHTTS-SSS-----------------SS-------EEEE-SSPPTT----

pLDDT: mean 70.07, std 16.9, range [34.06, 90.94]

Sequence (114 aa):
MDFAEVVHSVARHAPADVAICVDAGTFAAPVYLHFPFVYPQRLMAPIDGAMGYGVPAAVATALRRGNGRDRLHGRRRQLAVRAADDDENPPHRLTSKTNISIISNSPLEGCPSG

Radius of gyration: 14.97 Å; chains: 1; bounding box: 38×27×46 Å

Foldseek 3Di:
DPLLVVLLVCLVQPDQAKEKFWAADDSVVSNVVRRPDDPPYYYHYDPVRGLPRAVVVLVVVQVVVVVDDDPDDPDADFDFDFDFDPDDDDDPDPRRTIGMGMGDRDGGHPDDPD

InterPro domains:
  IPR029061 Thiamin diphosphate-binding fold [SSF52518] (2-67)